Protein AF-U7QKH2-F1 (afdb_monomer_lite)

Organism: NCBI:txid1348334

Sequence (96 aa):
MQANSIGNTFLEIAQSPSPVTYMTPQNDDEIAVQLEEGEFFFSGILKRTVDNNFIGEDEQVRVIYDRDTSRVVVINKVKGDEFYNYFFSEVDEGYL

Secondary structure (DSSP, 8-state):
--------HHHHHTTSPPPEEEEEEEETTEEEEEEEETTEEEEEEEEE-STTEEEEE-SSEEEEEETTTTEEEEEETTT--EEEEEE--SS-----

Radius of gyration: 15.37 Å; chains: 1; bounding box: 27×36×57 Å

Structure (mmCIF, N/CA/C/O backbone):
data_AF-U7QKH2-F1
#
_entry.id   AF-U7QKH2-F1
#
loop_
_atom_site.group_PDB
_atom_site.id
_atom_site.type_symbol
_atom_site.label_atom_id
_atom_site.label_alt_id
_atom_site.label_comp_id
_atom_site.label_asym_id
_atom_site.label_entity_id
_atom_site.label_seq_id
_atom_site.pdbx_PDB_ins_code
_atom_site.Cartn_x
_atom_site.Cartn_y
_atom_site.Cartn_z
_atom_site.occupancy
_atom_site.B_iso_or_equiv
_atom_site.auth_seq_id
_atom_site.auth_comp_id
_atom_site.auth_asym_id
_atom_site.auth_atom_id
_atom_site.pdbx_PDB_model_num
ATOM 1 N N . MET A 1 1 ? -4.519 12.390 43.265 1.00 41.03 1 MET A N 1
ATOM 2 C CA . MET A 1 1 ? -4.642 12.802 41.852 1.00 41.03 1 MET A CA 1
ATOM 3 C C . MET A 1 1 ? -4.320 11.578 41.013 1.00 41.03 1 MET A C 1
ATOM 5 O O . MET A 1 1 ? -3.239 11.032 41.176 1.00 41.03 1 MET A O 1
ATOM 9 N N . GLN A 1 2 ? -5.303 11.059 40.279 1.00 37.34 2 GLN A N 1
ATOM 10 C CA . GLN A 1 2 ? -5.180 9.840 39.474 1.00 37.34 2 GLN A CA 1
ATOM 11 C C . GLN A 1 2 ? -4.527 10.218 38.137 1.00 37.34 2 GLN A C 1
ATOM 13 O O . GLN A 1 2 ? -4.949 11.189 37.513 1.00 37.34 2 GLN A O 1
ATOM 18 N N . ALA A 1 3 ? -3.471 9.508 37.740 1.00 37.81 3 ALA A N 1
ATOM 19 C CA . ALA A 1 3 ? -2.880 9.656 36.416 1.00 37.81 3 ALA A CA 1
ATOM 20 C C . ALA A 1 3 ? -3.804 8.969 35.404 1.00 37.81 3 ALA A C 1
ATOM 22 O O . ALA A 1 3 ? -4.075 7.776 35.532 1.00 37.81 3 ALA A O 1
ATOM 23 N N . ASN A 1 4 ? -4.300 9.723 34.425 1.00 42.62 4 ASN A N 1
ATOM 24 C CA . ASN A 1 4 ? -5.008 9.153 33.287 1.00 42.62 4 ASN A CA 1
ATOM 25 C C . ASN A 1 4 ? -4.017 8.281 32.510 1.00 42.62 4 ASN A C 1
ATOM 27 O O . ASN A 1 4 ? -3.057 8.787 31.930 1.00 42.62 4 ASN A O 1
ATOM 31 N N . SER A 1 5 ? -4.228 6.967 32.555 1.00 45.59 5 SER A N 1
ATOM 32 C CA . SER A 1 5 ? -3.495 6.007 31.737 1.00 45.59 5 SER A CA 1
ATOM 33 C C . SER A 1 5 ? -3.844 6.265 30.273 1.00 45.59 5 SER A C 1
ATOM 35 O O . SER A 1 5 ? -4.978 6.025 29.862 1.00 45.59 5 SER A O 1
ATOM 37 N N . ILE A 1 6 ? -2.888 6.759 29.483 1.00 52.53 6 ILE A N 1
ATOM 38 C CA . ILE A 1 6 ? -2.966 6.734 28.014 1.00 52.53 6 ILE A CA 1
ATOM 39 C C . ILE A 1 6 ? -2.602 5.304 27.602 1.00 52.53 6 ILE A C 1
ATOM 41 O O . ILE A 1 6 ? -1.508 5.019 27.123 1.00 52.53 6 ILE A O 1
ATOM 45 N N . GLY A 1 7 ? -3.481 4.371 27.954 1.00 44.72 7 GLY A N 1
ATOM 46 C CA . GLY A 1 7 ? -3.303 2.956 27.695 1.00 44.72 7 GLY A CA 1
ATOM 47 C C . GLY A 1 7 ? -3.845 2.603 26.319 1.00 44.72 7 GLY A C 1
ATOM 48 O O . GLY A 1 7 ? -5.052 2.629 26.119 1.00 44.72 7 GLY A O 1
ATOM 49 N N . ASN A 1 8 ? -2.936 2.165 25.449 1.00 47.12 8 ASN A N 1
ATOM 50 C CA . ASN A 1 8 ? -3.141 1.026 24.547 1.00 47.12 8 ASN A CA 1
ATOM 51 C C . ASN A 1 8 ? -3.660 1.241 23.119 1.00 47.12 8 ASN A C 1
ATOM 53 O O . ASN A 1 8 ? -4.006 0.244 22.498 1.00 47.12 8 ASN A O 1
ATOM 57 N N . THR A 1 9 ? -3.582 2.429 22.513 1.00 48.66 9 THR A N 1
ATOM 58 C CA . THR A 1 9 ? -3.848 2.522 21.058 1.00 48.66 9 THR A CA 1
ATOM 59 C C . THR A 1 9 ? -2.890 1.626 20.254 1.00 48.66 9 THR A C 1
ATOM 61 O O . THR A 1 9 ? -3.312 0.898 19.366 1.00 48.66 9 THR A O 1
ATOM 64 N N . PHE A 1 10 ? -1.606 1.583 20.633 1.00 43.44 10 PHE A N 1
ATOM 65 C CA . PHE A 1 10 ? -0.591 0.752 19.967 1.00 43.44 10 PHE A CA 1
ATOM 66 C C . PHE A 1 10 ? -0.765 -0.761 20.183 1.00 43.44 10 PHE A C 1
ATOM 68 O O . PHE A 1 10 ? -0.348 -1.543 19.332 1.00 43.44 10 PHE A O 1
ATOM 75 N N . LEU A 1 11 ? -1.343 -1.190 21.314 1.00 35.50 11 LEU A N 1
ATOM 76 C CA . LEU A 1 11 ? -1.502 -2.618 21.623 1.00 35.50 11 LEU A CA 1
ATOM 77 C C . LEU A 1 11 ? -2.725 -3.229 20.920 1.00 35.50 11 LEU A C 1
ATOM 79 O O . LEU A 1 11 ? -2.693 -4.410 20.590 1.00 35.50 11 LEU A O 1
ATOM 83 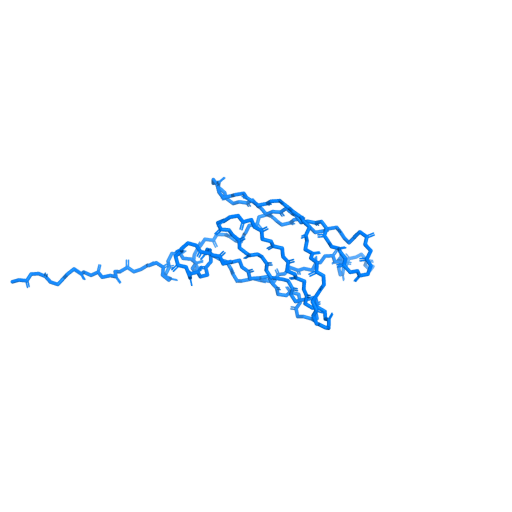N N . GLU A 1 12 ? -3.774 -2.434 20.682 1.00 44.78 12 GLU A N 1
ATOM 84 C CA . GLU A 1 12 ? -4.968 -2.856 19.935 1.00 44.78 12 GLU A CA 1
ATOM 85 C C . GLU A 1 12 ? -4.676 -3.068 18.442 1.00 44.78 12 GLU A C 1
ATOM 87 O O . GLU A 1 12 ? -5.112 -4.069 17.880 1.00 44.78 12 GLU A O 1
ATOM 92 N N . ILE A 1 13 ? -3.864 -2.202 17.819 1.00 49.28 13 ILE A N 1
ATOM 93 C CA . ILE A 1 13 ? -3.496 -2.310 16.391 1.00 49.28 13 ILE A CA 1
ATOM 94 C C . ILE A 1 13 ? -2.688 -3.587 16.101 1.00 49.28 13 ILE A C 1
ATOM 96 O O . ILE A 1 13 ? -2.822 -4.196 15.047 1.00 49.28 13 ILE A O 1
ATOM 100 N N . ALA A 1 14 ? -1.861 -4.035 17.050 1.00 48.56 14 ALA A N 1
ATOM 101 C CA . ALA A 1 14 ? -1.079 -5.263 16.899 1.00 48.56 14 ALA A CA 1
ATOM 102 C C . ALA A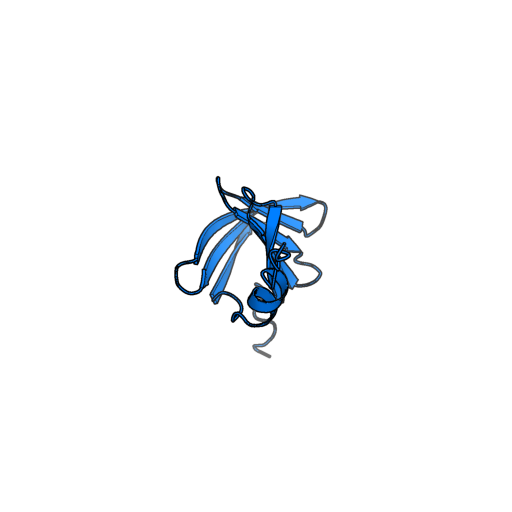 1 14 ? -1.925 -6.552 16.984 1.00 48.56 14 ALA A C 1
ATOM 104 O O . ALA A 1 14 ? -1.398 -7.633 16.719 1.00 48.56 14 ALA A O 1
ATOM 105 N N . GLN A 1 15 ? -3.201 -6.461 17.384 1.00 50.34 15 GLN A N 1
ATOM 106 C CA . GLN A 1 15 ? -4.114 -7.605 17.500 1.00 50.34 15 GLN A CA 1
ATOM 107 C C . GLN A 1 15 ? -5.320 -7.550 16.553 1.00 50.34 15 GLN A C 1
ATOM 109 O O . GLN A 1 15 ? -6.092 -8.513 16.529 1.00 50.34 15 GLN A O 1
ATOM 114 N N . SER A 1 16 ? -5.500 -6.482 15.769 1.00 59.91 16 SER A N 1
ATOM 115 C CA . SER A 1 16 ? -6.535 -6.457 14.736 1.00 59.91 16 SER A CA 1
ATOM 116 C C . SER A 1 16 ? -6.111 -7.310 13.531 1.00 59.91 16 SER A C 1
ATOM 118 O O . SER A 1 16 ? -4.929 -7.353 13.173 1.00 59.91 16 SER A O 1
ATOM 120 N N . PRO A 1 17 ? -7.046 -8.048 12.907 1.00 70.06 17 PRO A N 1
ATOM 121 C CA . PRO A 1 17 ? -6.757 -8.732 11.656 1.00 70.06 17 PRO A CA 1
ATOM 122 C C . PRO A 1 17 ? -6.335 -7.708 10.594 1.00 70.06 17 PRO A C 1
ATOM 124 O O . PRO A 1 17 ? -6.844 -6.589 10.559 1.00 70.06 17 PRO A O 1
ATOM 127 N N . SER A 1 18 ? -5.403 -8.085 9.716 1.00 84.31 18 SER A N 1
ATOM 128 C CA . SER A 1 18 ? -5.075 -7.247 8.561 1.00 84.31 18 SER A CA 1
ATOM 129 C C . SER A 1 18 ? -6.318 -7.068 7.676 1.00 84.31 18 SER A C 1
ATOM 131 O O . SER A 1 18 ? -7.083 -8.027 7.528 1.00 84.31 18 SER A O 1
ATOM 133 N N . PRO A 1 19 ? -6.519 -5.888 7.060 1.00 90.69 19 PRO A N 1
ATOM 134 C CA . PRO A 1 19 ? -7.648 -5.664 6.170 1.00 90.69 19 PRO A CA 1
ATOM 135 C C . PRO A 1 19 ? -7.660 -6.649 5.005 1.00 90.69 19 PRO A C 1
ATOM 137 O O . PRO A 1 19 ? -6.610 -6.982 4.441 1.00 90.69 19 PRO A O 1
ATOM 140 N N . VAL A 1 20 ? -8.858 -7.047 4.575 1.00 92.81 20 VAL A N 1
ATOM 141 C CA . VAL A 1 20 ? -9.024 -7.691 3.271 1.00 92.81 20 VAL A CA 1
ATOM 142 C C . VAL A 1 20 ? -8.577 -6.681 2.223 1.00 92.81 20 VAL A C 1
ATOM 144 O O . VAL A 1 20 ? -9.108 -5.575 2.151 1.00 92.81 20 VAL A O 1
ATOM 147 N N . THR A 1 21 ? -7.554 -7.048 1.456 1.00 94.50 21 THR A N 1
ATOM 148 C CA . THR A 1 21 ? -6.867 -6.142 0.535 1.00 94.50 21 THR A CA 1
ATOM 149 C C . THR A 1 21 ? -6.984 -6.673 -0.883 1.00 94.50 21 THR A C 1
ATOM 151 O O . THR A 1 21 ? -6.670 -7.833 -1.143 1.00 94.50 21 THR A O 1
ATOM 154 N N . TYR A 1 22 ? -7.390 -5.805 -1.804 1.00 95.31 22 TYR A N 1
ATOM 155 C CA . TYR A 1 22 ? -7.325 -6.047 -3.239 1.00 95.31 22 TYR A CA 1
ATOM 156 C C . TYR A 1 22 ? -6.476 -4.952 -3.873 1.00 95.31 22 TYR A C 1
ATOM 158 O O . TYR A 1 22 ? -6.752 -3.769 -3.678 1.00 95.31 22 TYR A O 1
ATOM 166 N N . MET A 1 23 ? -5.462 -5.340 -4.645 1.00 96.00 23 MET A N 1
ATOM 167 C CA . MET A 1 23 ? -4.690 -4.427 -5.486 1.00 96.00 23 MET A CA 1
ATOM 168 C C . MET A 1 23 ? -4.704 -4.937 -6.918 1.00 96.00 23 MET A C 1
ATOM 170 O O . MET A 1 23 ? -4.527 -6.125 -7.173 1.00 96.00 23 MET A O 1
ATOM 174 N N . THR A 1 24 ? -4.954 -4.045 -7.865 1.00 95.62 24 THR A N 1
ATOM 175 C CA . THR A 1 24 ? -4.957 -4.366 -9.291 1.00 95.62 24 THR A CA 1
ATOM 176 C C . THR A 1 24 ? -4.114 -3.328 -10.021 1.00 95.62 24 THR A C 1
ATOM 178 O O . THR A 1 24 ? -4.568 -2.184 -10.165 1.00 95.62 24 THR A O 1
ATOM 181 N N . PRO A 1 25 ? -2.908 -3.695 -10.495 1.00 95.62 25 PRO A N 1
ATOM 182 C CA . PRO A 1 25 ? -2.097 -2.825 -11.338 1.00 95.62 25 PRO A CA 1
ATOM 183 C C . PRO A 1 25 ? -2.904 -2.349 -12.549 1.00 95.62 25 PRO A C 1
ATOM 185 O O . PRO A 1 25 ? -3.512 -3.156 -13.252 1.00 95.62 25 PRO A O 1
ATOM 188 N N . GLN A 1 26 ? -2.944 -1.037 -12.773 1.00 96.25 26 GLN A N 1
ATOM 189 C CA . GLN A 1 26 ? -3.629 -0.432 -13.923 1.00 96.25 26 GLN A CA 1
ATOM 190 C C . GLN A 1 26 ? -2.631 -0.087 -15.032 1.00 96.25 26 GLN A C 1
ATOM 192 O O . GLN A 1 26 ? -2.919 -0.248 -16.216 1.00 96.25 26 GLN A O 1
ATOM 197 N N . ASN A 1 27 ? -1.454 0.393 -14.635 1.00 95.06 27 ASN A N 1
ATOM 198 C CA . ASN A 1 27 ? -0.295 0.668 -15.478 1.00 95.06 27 ASN A CA 1
ATOM 199 C C . ASN A 1 27 ? 0.972 0.703 -14.597 1.00 95.06 27 ASN A C 1
ATOM 201 O O . ASN A 1 27 ? 0.904 0.407 -13.402 1.00 95.06 27 ASN A O 1
ATOM 205 N N . ASP A 1 28 ? 2.122 1.058 -15.174 1.00 94.06 28 ASP A N 1
ATOM 206 C CA . ASP A 1 28 ? 3.409 1.077 -14.460 1.00 94.06 28 ASP A CA 1
ATOM 207 C C . ASP A 1 28 ? 3.430 2.025 -13.250 1.00 94.06 28 ASP A C 1
ATOM 209 O O . ASP A 1 28 ? 4.195 1.795 -12.308 1.00 94.06 28 ASP A O 1
ATOM 213 N N . ASP A 1 29 ? 2.577 3.053 -13.256 1.00 97.38 29 ASP A N 1
ATOM 214 C CA . ASP A 1 29 ? 2.571 4.130 -12.270 1.00 97.38 29 ASP A CA 1
ATOM 215 C C . ASP A 1 29 ? 1.291 4.186 -11.416 1.00 97.38 29 ASP A C 1
ATOM 217 O O . ASP A 1 29 ? 1.196 5.017 -10.511 1.00 97.38 29 ASP A O 1
ATOM 221 N N . GLU A 1 30 ? 0.315 3.305 -11.651 1.00 97.75 30 GLU A N 1
ATOM 222 C CA . GLU A 1 30 ? -0.977 3.328 -10.958 1.00 97.75 30 GLU A CA 1
ATOM 223 C C . GLU A 1 30 ? -1.475 1.932 -10.569 1.00 97.75 30 GLU A C 1
ATOM 225 O O . GLU A 1 30 ? -1.488 0.994 -11.372 1.00 97.75 30 GLU A O 1
ATOM 230 N N . ILE A 1 31 ? -1.969 1.822 -9.335 1.00 97.81 31 ILE A N 1
ATOM 231 C CA . ILE A 1 31 ? -2.586 0.614 -8.774 1.00 97.81 31 ILE A CA 1
ATOM 232 C C . ILE A 1 31 ? -3.957 0.991 -8.221 1.00 97.81 31 ILE A C 1
ATOM 234 O O . ILE A 1 31 ? -4.065 1.881 -7.379 1.00 97.81 31 ILE A O 1
ATOM 238 N N . ALA A 1 32 ? -5.011 0.305 -8.654 1.00 97.88 32 ALA A N 1
ATOM 239 C CA . ALA A 1 32 ? -6.305 0.403 -7.989 1.00 97.88 32 ALA A CA 1
ATOM 240 C C . ALA A 1 32 ? -6.273 -0.429 -6.704 1.00 97.88 32 ALA A C 1
ATOM 242 O O . ALA A 1 32 ? -5.842 -1.580 -6.743 1.00 97.88 32 ALA A O 1
ATOM 243 N N . VAL A 1 33 ? -6.722 0.137 -5.583 1.00 97.06 33 VAL A N 1
ATOM 244 C CA . VAL A 1 33 ? -6.701 -0.524 -4.274 1.00 97.06 33 VAL A CA 1
ATOM 245 C C . VAL A 1 33 ? -8.058 -0.454 -3.580 1.00 97.06 33 VAL A C 1
ATOM 247 O O . VAL A 1 33 ? -8.768 0.551 -3.672 1.00 97.06 33 VAL A O 1
ATOM 250 N N . GLN A 1 34 ? -8.380 -1.512 -2.842 1.00 96.62 34 GLN A N 1
ATOM 251 C CA . GLN A 1 34 ? -9.466 -1.569 -1.873 1.00 96.62 34 GLN A CA 1
ATOM 252 C C . GLN A 1 34 ? -8.971 -2.251 -0.590 1.00 96.62 34 GLN A C 1
ATOM 254 O O . GLN A 1 34 ? -8.320 -3.292 -0.665 1.00 96.62 34 GLN A O 1
ATOM 259 N N . LEU A 1 35 ? -9.281 -1.663 0.567 1.00 95.00 35 LEU A N 1
ATOM 260 C CA . LEU A 1 35 ? -9.022 -2.222 1.894 1.00 95.00 35 LEU A CA 1
ATOM 261 C C . LEU A 1 35 ? -10.308 -2.212 2.721 1.00 95.00 35 LEU A C 1
ATOM 263 O O . LEU A 1 35 ? -10.980 -1.181 2.778 1.00 95.00 35 LEU A O 1
ATOM 267 N N . GLU A 1 36 ? -10.610 -3.320 3.392 1.00 93.19 36 GLU A N 1
ATOM 268 C CA . GLU A 1 36 ? -11.806 -3.463 4.229 1.00 93.19 36 GLU A CA 1
ATOM 269 C C . GLU A 1 36 ? -11.503 -4.231 5.527 1.00 93.19 36 GLU A C 1
ATOM 271 O O . GLU A 1 36 ? -10.928 -5.322 5.496 1.00 93.19 36 GLU A O 1
ATOM 276 N N . GLU A 1 37 ? -11.891 -3.665 6.674 1.00 89.06 37 GLU A N 1
ATOM 277 C CA . GLU A 1 37 ? -11.801 -4.301 7.996 1.00 89.06 37 GLU A CA 1
ATOM 278 C C . GLU A 1 37 ? -12.887 -3.744 8.928 1.00 89.06 37 GLU A C 1
ATOM 280 O O . GLU A 1 37 ? -12.835 -2.586 9.336 1.00 89.06 37 GLU A O 1
ATOM 285 N N . GLY A 1 38 ? -13.905 -4.542 9.257 1.00 87.31 38 GLY A N 1
ATOM 286 C CA . GLY A 1 38 ? -15.011 -4.072 10.097 1.00 87.31 38 GLY A CA 1
ATOM 287 C C . GLY A 1 38 ? -15.736 -2.866 9.480 1.00 87.31 38 GLY A C 1
ATOM 288 O O . GLY A 1 38 ? -16.349 -2.987 8.425 1.00 87.31 38 GLY A O 1
ATOM 289 N N . GLU A 1 39 ? -15.687 -1.709 10.150 1.00 86.19 39 GLU A N 1
ATOM 290 C CA . GLU A 1 39 ? -16.239 -0.438 9.641 1.00 86.19 39 GLU A CA 1
ATOM 291 C C . GLU A 1 39 ? -15.216 0.397 8.848 1.00 86.19 39 GLU A C 1
ATOM 293 O O . GLU A 1 39 ? -15.578 1.408 8.241 1.00 86.19 39 GLU A O 1
ATOM 298 N N . PHE A 1 40 ? -13.938 0.007 8.852 1.00 87.69 40 PHE A N 1
ATOM 299 C CA . PHE A 1 40 ? -12.904 0.669 8.069 1.00 87.69 40 PHE A CA 1
ATOM 300 C C . PHE A 1 40 ? -13.011 0.265 6.597 1.00 87.69 40 PHE A C 1
ATOM 302 O O . PHE A 1 40 ? -13.011 -0.919 6.255 1.00 87.69 40 PHE A O 1
ATOM 309 N N . PHE A 1 41 ? -13.042 1.268 5.721 1.00 91.75 41 PHE A N 1
ATOM 310 C CA . PHE A 1 41 ? -13.039 1.085 4.277 1.00 91.75 41 PHE A CA 1
ATOM 311 C C . PHE A 1 41 ? -12.199 2.166 3.600 1.00 91.75 41 PHE A C 1
ATOM 313 O O . PHE A 1 41 ? -12.365 3.356 3.872 1.00 91.75 41 PHE A O 1
ATOM 320 N N . PHE A 1 42 ? -11.342 1.750 2.672 1.00 94.50 42 PHE A N 1
ATOM 321 C CA . PHE A 1 42 ? -10.635 2.640 1.758 1.00 94.50 42 PHE A CA 1
ATOM 322 C C . PHE A 1 42 ? -10.691 2.076 0.342 1.00 94.50 42 PHE A C 1
ATOM 324 O O . PHE A 1 42 ? -10.457 0.888 0.127 1.00 94.50 42 PHE A O 1
ATOM 331 N N . SER A 1 43 ? -10.931 2.939 -0.643 1.00 96.81 43 SER A N 1
ATOM 332 C CA . SER A 1 43 ? -10.801 2.591 -2.057 1.00 96.81 43 SER A CA 1
ATOM 333 C C . SER A 1 43 ? -10.238 3.764 -2.843 1.00 96.81 43 SER A C 1
ATOM 335 O O . SER A 1 43 ? -10.719 4.887 -2.686 1.00 96.81 43 SER A O 1
ATOM 337 N N . GLY A 1 44 ? -9.273 3.519 -3.725 1.00 97.12 44 GLY A N 1
ATOM 338 C CA . GLY A 1 44 ? -8.663 4.590 -4.505 1.00 97.12 44 GLY A CA 1
ATOM 339 C C . GLY A 1 44 ? -7.613 4.111 -5.496 1.00 97.12 44 GLY A C 1
ATOM 340 O O . GLY A 1 44 ? -7.453 2.916 -5.732 1.00 97.12 44 GLY A O 1
ATOM 341 N N . ILE A 1 45 ? -6.894 5.072 -6.075 1.00 98.12 45 ILE A N 1
ATOM 342 C CA . ILE A 1 45 ? -5.734 4.819 -6.933 1.00 98.12 45 ILE A CA 1
ATOM 343 C C . ILE A 1 45 ? -4.474 5.192 -6.156 1.00 98.12 45 ILE A C 1
ATOM 345 O O . ILE A 1 45 ? -4.318 6.345 -5.745 1.00 98.12 45 ILE A O 1
ATOM 349 N N . LEU A 1 46 ? -3.575 4.228 -5.973 1.00 98.31 46 LEU A N 1
ATOM 350 C CA . LEU A 1 46 ? -2.215 4.486 -5.526 1.00 98.31 46 LEU A CA 1
ATOM 351 C C . LEU A 1 46 ? -1.391 4.929 -6.732 1.00 98.31 46 LEU A C 1
ATOM 353 O O . LEU A 1 46 ? -1.356 4.237 -7.749 1.00 98.31 46 LEU A O 1
ATOM 357 N N . LYS A 1 47 ? -0.720 6.071 -6.612 1.00 98.50 47 LYS A N 1
ATOM 358 C CA . LYS A 1 47 ? 0.168 6.613 -7.641 1.00 98.50 47 LYS A CA 1
ATOM 359 C C . LYS A 1 47 ? 1.613 6.397 -7.249 1.00 98.50 47 LYS A C 1
ATOM 361 O O . LYS A 1 47 ? 1.980 6.625 -6.094 1.00 9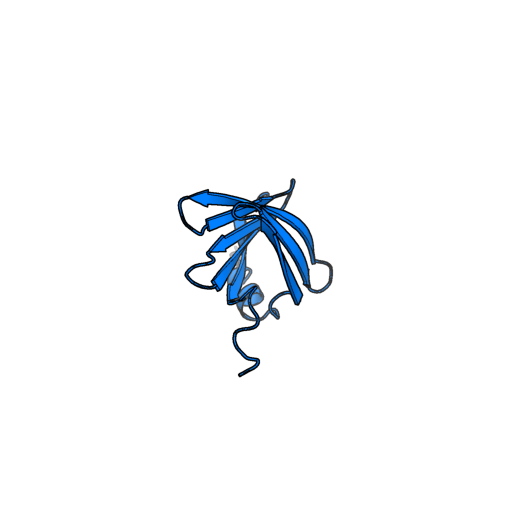8.50 47 LYS A O 1
ATOM 366 N N . ARG A 1 48 ? 2.434 5.999 -8.212 1.00 97.88 48 ARG A N 1
ATOM 367 C CA . ARG A 1 48 ? 3.871 5.854 -8.025 1.00 97.88 48 ARG A CA 1
ATOM 368 C C . ARG A 1 48 ? 4.492 7.192 -7.662 1.00 97.88 48 ARG A C 1
ATOM 370 O O . ARG A 1 48 ? 4.110 8.242 -8.177 1.00 97.88 48 ARG A O 1
ATOM 377 N N . THR A 1 49 ? 5.455 7.137 -6.759 1.00 95.38 49 THR A N 1
ATOM 378 C CA . THR A 1 49 ? 6.207 8.298 -6.298 1.00 95.38 49 THR A CA 1
ATOM 379 C C . THR A 1 49 ? 7.667 8.161 -6.707 1.00 95.38 49 THR A C 1
ATOM 381 O O . THR A 1 49 ? 8.037 8.586 -7.797 1.00 95.38 49 THR A O 1
ATOM 384 N N . VAL A 1 50 ? 8.493 7.548 -5.863 1.00 91.50 50 VAL A N 1
ATOM 385 C CA . VAL A 1 50 ? 9.901 7.253 -6.134 1.00 91.50 50 VAL A CA 1
ATOM 386 C C . VAL A 1 50 ? 10.098 5.744 -6.063 1.00 91.50 50 VAL A C 1
ATOM 388 O O . VAL A 1 50 ? 9.562 5.083 -5.170 1.00 91.50 50 VAL A O 1
ATOM 391 N N . ASP A 1 51 ? 10.861 5.210 -7.014 1.00 91.69 51 ASP A N 1
ATOM 392 C CA . ASP A 1 51 ? 11.117 3.779 -7.157 1.00 91.69 51 ASP A CA 1
ATOM 393 C C . ASP A 1 51 ? 9.803 2.979 -7.224 1.00 91.69 51 ASP A C 1
ATOM 395 O O . ASP A 1 51 ? 8.908 3.295 -8.009 1.00 91.69 51 ASP A O 1
ATOM 399 N N . ASN A 1 52 ? 9.663 1.946 -6.401 1.00 93.81 52 ASN A N 1
ATOM 400 C CA . ASN A 1 52 ? 8.492 1.077 -6.335 1.00 93.81 52 ASN A CA 1
ATOM 401 C C . ASN A 1 52 ? 7.527 1.447 -5.196 1.00 93.81 52 ASN A C 1
ATOM 403 O O . ASN A 1 52 ? 6.744 0.611 -4.750 1.00 93.81 52 ASN A O 1
ATOM 407 N N . ASN A 1 53 ? 7.544 2.712 -4.758 1.00 97.25 53 ASN A N 1
ATOM 408 C CA . ASN A 1 53 ? 6.620 3.229 -3.750 1.00 97.25 53 ASN A CA 1
ATOM 409 C C . ASN A 1 53 ? 5.392 3.880 -4.387 1.00 97.25 53 ASN A C 1
ATOM 411 O O . ASN A 1 53 ? 5.506 4.817 -5.184 1.00 97.25 53 ASN A O 1
ATOM 415 N N . PHE A 1 54 ? 4.215 3.452 -3.948 1.00 98.31 54 PHE A N 1
ATOM 416 C CA . PHE A 1 54 ? 2.919 3.940 -4.393 1.00 98.31 54 PHE A CA 1
ATOM 417 C C . PHE A 1 54 ? 2.149 4.535 -3.218 1.00 98.31 54 PHE A C 1
ATOM 419 O O . PHE A 1 54 ? 2.138 3.975 -2.123 1.00 98.31 54 PHE A O 1
ATOM 426 N N . ILE A 1 55 ? 1.503 5.679 -3.436 1.00 98.12 55 ILE A N 1
ATOM 427 C CA . ILE A 1 55 ? 0.739 6.381 -2.403 1.00 98.12 55 ILE A CA 1
ATOM 428 C C . ILE A 1 55 ? -0.633 6.763 -2.945 1.00 98.12 55 ILE A C 1
ATOM 430 O O . ILE A 1 55 ? -0.753 7.308 -4.042 1.00 98.12 55 ILE A O 1
ATOM 434 N N . GLY A 1 56 ? -1.668 6.512 -2.152 1.00 97.75 56 GLY A N 1
ATOM 435 C CA . GLY A 1 56 ? -3.019 7.015 -2.375 1.00 97.75 56 GLY A CA 1
ATOM 436 C C . GLY A 1 56 ? -3.593 7.519 -1.063 1.00 97.75 56 GLY A C 1
ATOM 437 O O . GLY A 1 56 ? -3.272 7.007 0.007 1.00 97.75 56 GLY A O 1
ATOM 438 N N . GLU A 1 57 ? -4.410 8.560 -1.122 1.00 96.88 57 GLU A N 1
ATOM 439 C CA . GLU A 1 57 ? -4.978 9.161 0.078 1.00 96.88 57 GLU A CA 1
ATOM 440 C C . GLU A 1 57 ? -6.335 9.801 -0.190 1.00 96.88 57 GLU A C 1
ATOM 442 O O . GLU A 1 57 ? -6.627 10.225 -1.309 1.00 96.88 57 GLU A O 1
ATOM 447 N N . ASP A 1 58 ? -7.131 9.897 0.869 1.00 93.00 58 ASP A N 1
ATOM 448 C CA . ASP A 1 58 ? -8.331 10.721 0.947 1.00 93.00 58 ASP A CA 1
ATOM 449 C C . ASP A 1 58 ? -8.177 11.770 2.071 1.00 93.00 58 ASP A C 1
ATOM 451 O O . ASP A 1 58 ? -7.060 12.117 2.485 1.00 93.00 58 ASP A O 1
ATOM 455 N N . GLU A 1 59 ? -9.285 12.343 2.545 1.00 90.94 59 GLU A N 1
ATOM 456 C CA . GLU A 1 59 ? -9.269 13.346 3.615 1.00 90.94 59 GLU A CA 1
ATOM 457 C C . GLU A 1 59 ? -8.775 12.794 4.965 1.00 90.94 59 GLU A C 1
ATOM 459 O O . GLU A 1 59 ? -8.207 13.548 5.758 1.00 90.94 59 GLU A O 1
ATOM 464 N N . GLN A 1 60 ? -8.944 11.497 5.231 1.00 89.75 60 GLN A N 1
ATOM 465 C CA . GLN A 1 60 ? -8.711 10.877 6.539 1.00 89.75 60 GLN A CA 1
ATOM 466 C C . GLN A 1 60 ? -7.594 9.832 6.537 1.00 89.75 60 GLN A C 1
ATOM 468 O O . GLN A 1 60 ? -6.978 9.608 7.581 1.00 89.75 60 GLN A O 1
ATOM 473 N N . VAL A 1 61 ? -7.309 9.208 5.398 1.00 93.44 61 VAL A N 1
ATOM 474 C CA . VAL A 1 61 ? -6.437 8.036 5.289 1.00 93.44 61 VAL A CA 1
ATOM 475 C C . VAL A 1 61 ? -5.368 8.259 4.227 1.00 93.44 61 VAL A C 1
ATOM 477 O O . VAL A 1 61 ? -5.629 8.812 3.160 1.00 93.44 61 VAL A O 1
ATOM 480 N N . ARG A 1 62 ? -4.149 7.800 4.513 1.00 96.25 62 ARG A N 1
ATOM 481 C CA . ARG A 1 62 ? -3.081 7.613 3.527 1.00 96.25 62 ARG A CA 1
ATOM 482 C C . ARG A 1 62 ? -2.677 6.148 3.499 1.00 96.25 62 ARG A C 1
ATOM 484 O O . ARG A 1 62 ? -2.334 5.592 4.535 1.00 96.25 62 ARG A O 1
ATOM 491 N N . VAL A 1 63 ? -2.658 5.564 2.312 1.00 97.12 63 VAL A N 1
ATOM 492 C CA . VAL A 1 63 ? -2.145 4.223 2.043 1.00 97.12 63 VAL A CA 1
ATOM 493 C C . VAL A 1 63 ? -0.818 4.355 1.310 1.00 97.12 63 VAL A C 1
ATOM 495 O O . VAL A 1 63 ? -0.717 5.084 0.323 1.00 97.12 63 VAL A O 1
ATOM 498 N N . ILE A 1 64 ? 0.194 3.659 1.811 1.00 96.81 64 ILE A N 1
ATOM 499 C CA . ILE A 1 64 ? 1.528 3.559 1.226 1.00 96.81 64 ILE A CA 1
ATOM 500 C C . ILE A 1 64 ? 1.770 2.087 0.918 1.00 96.81 64 ILE A C 1
ATOM 502 O O . ILE A 1 64 ? 1.598 1.239 1.793 1.00 96.81 64 ILE A O 1
ATOM 506 N N . TYR A 1 65 ? 2.175 1.797 -0.311 1.00 97.44 65 TYR A N 1
ATOM 507 C CA . TYR A 1 65 ? 2.567 0.468 -0.749 1.00 97.44 65 TYR A CA 1
ATOM 508 C C . TYR A 1 65 ? 3.984 0.510 -1.311 1.00 97.44 65 TYR A C 1
ATOM 510 O O . TYR A 1 65 ? 4.244 1.200 -2.296 1.00 97.44 65 TYR A O 1
ATOM 518 N N . ASP A 1 66 ? 4.890 -0.219 -0.674 1.00 96.25 66 ASP A N 1
ATOM 519 C CA . ASP A 1 66 ? 6.219 -0.498 -1.200 1.00 96.25 66 ASP A CA 1
ATOM 520 C C . ASP A 1 66 ? 6.177 -1.858 -1.900 1.00 96.25 66 ASP A C 1
ATOM 522 O O . ASP A 1 66 ? 6.126 -2.909 -1.253 1.00 96.25 66 ASP A O 1
ATOM 526 N N . ARG A 1 67 ? 6.179 -1.826 -3.234 1.00 94.38 67 ARG A N 1
ATOM 527 C CA . ARG A 1 67 ? 6.098 -3.023 -4.073 1.00 94.38 67 ARG A CA 1
ATOM 528 C C . ARG A 1 67 ? 7.371 -3.878 -3.995 1.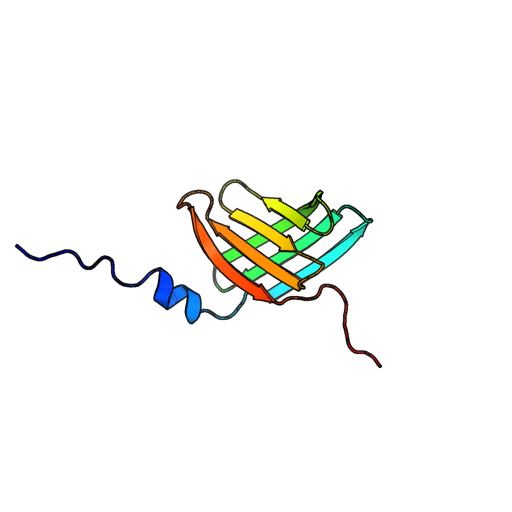00 94.38 67 ARG A C 1
ATOM 530 O O . ARG A 1 67 ? 7.271 -5.082 -4.193 1.00 94.38 67 ARG A O 1
ATOM 537 N N . ASP A 1 68 ? 8.536 -3.318 -3.648 1.00 92.94 68 ASP A N 1
ATOM 538 C CA . ASP A 1 68 ? 9.776 -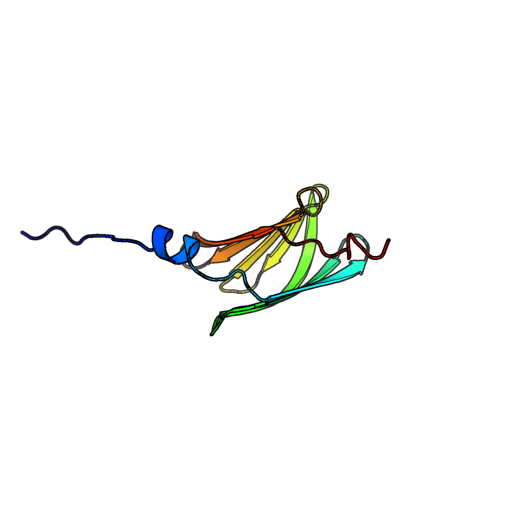4.106 -3.508 1.00 92.94 68 ASP A CA 1
ATOM 539 C C . ASP A 1 68 ? 9.738 -5.009 -2.273 1.00 92.94 68 ASP A C 1
ATOM 541 O O . ASP A 1 68 ? 10.216 -6.143 -2.298 1.00 92.94 68 ASP A O 1
ATOM 545 N N . THR A 1 69 ? 9.169 -4.502 -1.178 1.00 93.94 69 THR A N 1
ATOM 546 C CA . THR A 1 69 ? 9.067 -5.237 0.090 1.00 93.94 69 THR A CA 1
ATOM 547 C C . THR A 1 69 ? 7.693 -5.860 0.316 1.00 93.94 69 THR A C 1
ATOM 549 O O . THR A 1 69 ? 7.479 -6.505 1.343 1.00 93.94 69 THR A O 1
ATOM 552 N N . SER A 1 70 ? 6.766 -5.681 -0.632 1.00 94.69 70 SER A N 1
ATOM 553 C CA . SER A 1 70 ? 5.354 -6.054 -0.500 1.00 94.69 70 SER A CA 1
ATOM 554 C C . SER A 1 70 ? 4.705 -5.465 0.756 1.00 94.69 70 SER A C 1
ATOM 556 O O . SER A 1 70 ? 3.825 -6.075 1.358 1.00 94.69 70 SER A O 1
ATOM 558 N N . ARG A 1 71 ? 5.162 -4.299 1.218 1.00 95.12 71 ARG A N 1
ATOM 559 C CA . ARG A 1 71 ? 4.725 -3.725 2.493 1.00 95.12 71 ARG A CA 1
ATOM 560 C C . ARG A 1 71 ? 3.619 -2.707 2.280 1.00 95.12 71 ARG A C 1
ATOM 562 O O . ARG A 1 71 ? 3.774 -1.772 1.499 1.00 95.12 71 ARG A O 1
ATOM 569 N N . VAL A 1 72 ? 2.541 -2.843 3.047 1.00 95.81 72 VAL A N 1
ATOM 570 C CA . VAL A 1 72 ? 1.434 -1.887 3.104 1.00 95.81 72 VAL A CA 1
ATOM 571 C C . VAL A 1 72 ? 1.436 -1.187 4.457 1.00 95.81 72 VAL A C 1
ATOM 573 O O . VAL A 1 72 ? 1.465 -1.832 5.508 1.00 95.81 72 VAL A O 1
ATOM 576 N N . VAL A 1 73 ? 1.382 0.144 4.427 1.00 94.81 73 VAL A N 1
ATOM 577 C CA . VAL A 1 73 ? 1.218 0.994 5.609 1.00 94.81 73 VAL A CA 1
ATOM 578 C C . VAL A 1 73 ? 0.009 1.895 5.405 1.00 94.81 73 VAL A C 1
ATOM 580 O O . VAL A 1 73 ? -0.098 2.595 4.399 1.00 94.81 73 VAL A O 1
ATOM 583 N N . VAL A 1 74 ? -0.897 1.898 6.377 1.00 94.06 74 VAL A N 1
ATOM 584 C CA . VAL A 1 74 ? -2.093 2.743 6.376 1.00 94.06 74 VAL A CA 1
ATOM 585 C C . VAL A 1 74 ? -1.989 3.718 7.537 1.00 94.06 74 VAL A C 1
ATOM 587 O O . VAL A 1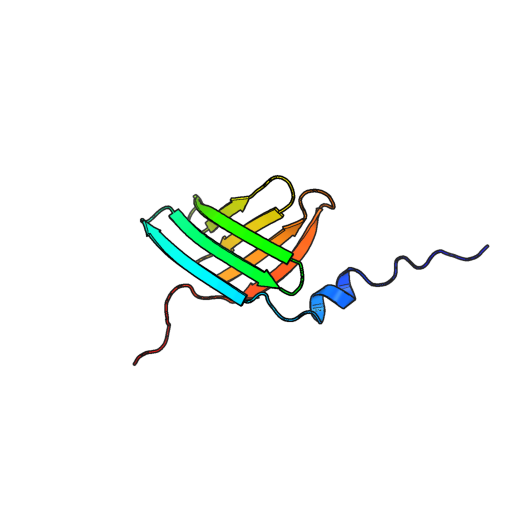 74 ? -1.773 3.303 8.671 1.00 94.06 74 VAL A O 1
ATOM 590 N N . ILE A 1 75 ? -2.148 5.010 7.268 1.00 92.31 75 ILE A N 1
ATOM 591 C CA . ILE A 1 75 ? -1.982 6.094 8.241 1.00 92.31 75 ILE A CA 1
ATOM 592 C C . ILE A 1 75 ? -3.287 6.876 8.362 1.00 92.31 75 ILE A C 1
ATOM 594 O O . ILE A 1 75 ? -3.857 7.303 7.356 1.00 92.31 75 ILE A O 1
ATOM 598 N N . ASN A 1 76 ? -3.719 7.136 9.596 1.00 88.06 76 ASN A N 1
ATOM 599 C CA . ASN A 1 76 ? -4.743 8.127 9.897 1.00 88.06 76 ASN A CA 1
ATOM 600 C C . ASN A 1 76 ? -4.147 9.536 9.778 1.00 88.06 76 ASN A C 1
ATOM 602 O O . ASN A 1 76 ? -3.350 9.957 10.616 1.00 88.06 76 ASN A O 1
ATOM 606 N N . LYS A 1 77 ? -4.565 10.306 8.774 1.00 89.56 77 LYS A N 1
ATOM 607 C CA . LYS A 1 77 ? -4.075 11.672 8.537 1.00 89.56 77 LYS A CA 1
ATOM 608 C C . LYS A 1 77 ? -4.528 12.675 9.601 1.00 89.56 77 LYS A C 1
ATOM 610 O O . LYS A 1 77 ? -3.844 13.669 9.818 1.00 89.56 77 LYS A O 1
ATOM 615 N N . VAL A 1 78 ? -5.664 12.431 10.257 1.00 83.31 78 VAL A N 1
ATOM 616 C CA . VAL A 1 78 ? -6.236 13.332 11.272 1.00 83.31 78 VAL A CA 1
ATOM 617 C C . VAL A 1 78 ? -5.490 13.209 12.599 1.00 83.31 78 VAL A C 1
ATOM 619 O O . VAL A 1 78 ? -5.216 14.216 13.248 1.00 83.31 78 VAL A O 1
ATOM 622 N N . LYS A 1 79 ? -5.166 11.979 13.008 1.00 78.69 79 LYS A N 1
ATOM 623 C CA . LYS A 1 79 ? -4.484 11.693 14.281 1.00 78.69 79 LYS A CA 1
ATOM 624 C C . LYS A 1 79 ? -2.964 11.594 14.145 1.00 78.69 79 LYS A C 1
ATOM 626 O O . LYS A 1 79 ? -2.261 11.837 15.117 1.00 78.69 79 LYS A O 1
ATOM 631 N N . GLY A 1 80 ? -2.466 11.286 12.946 1.00 74.19 80 GLY A N 1
ATOM 632 C CA . GLY A 1 80 ? -1.049 11.027 12.689 1.00 74.19 80 GLY A CA 1
ATOM 633 C C . GLY A 1 80 ? -0.583 9.626 13.100 1.00 74.19 80 GLY A C 1
ATOM 634 O O . GLY A 1 80 ? 0.620 9.384 13.110 1.00 74.19 80 GLY A O 1
ATOM 635 N N . ASP A 1 81 ? -1.508 8.719 13.425 1.00 81.00 81 ASP A N 1
ATOM 636 C CA . ASP A 1 81 ? -1.213 7.357 13.884 1.00 81.00 81 ASP A CA 1
ATOM 637 C C . ASP A 1 81 ? -1.265 6.344 12.723 1.00 81.00 81 ASP A C 1
ATOM 639 O O . ASP A 1 81 ? -2.076 6.482 11.801 1.00 81.00 81 ASP A O 1
ATOM 643 N N . GLU A 1 82 ? -0.431 5.298 12.773 1.00 81.81 82 GLU A N 1
ATOM 644 C CA . GLU A 1 82 ? -0.529 4.143 11.866 1.00 81.81 82 GLU A CA 1
ATOM 645 C C . GLU A 1 82 ? -1.752 3.289 12.238 1.00 81.81 82 GLU A C 1
ATOM 647 O O . GLU A 1 82 ? -1.904 2.889 13.388 1.00 81.81 82 GLU A O 1
ATOM 652 N N . PHE A 1 83 ? -2.620 3.002 11.267 1.00 79.94 83 PHE A N 1
ATOM 653 C CA . PHE A 1 83 ? -3.742 2.075 11.419 1.00 79.94 83 PHE A CA 1
ATOM 654 C C . PHE A 1 83 ? -3.341 0.626 11.159 1.00 79.94 83 PHE A C 1
ATOM 656 O O . PHE A 1 83 ? -3.783 -0.258 11.879 1.00 79.94 83 PHE A O 1
ATOM 663 N N . TYR A 1 84 ? -2.517 0.381 10.137 1.00 88.00 84 TYR A N 1
ATOM 664 C CA . TYR A 1 84 ? -2.125 -0.968 9.732 1.00 88.00 84 TYR A CA 1
ATOM 665 C C . TYR A 1 84 ? -0.704 -0.977 9.174 1.00 88.00 84 TYR A C 1
ATOM 667 O O . TYR A 1 84 ? -0.272 -0.017 8.530 1.00 88.00 84 TYR A O 1
ATOM 675 N N . ASN A 1 85 ? 0.001 -2.088 9.392 1.00 91.94 85 ASN A N 1
ATOM 676 C CA . ASN A 1 85 ? 1.355 -2.319 8.901 1.00 91.94 85 ASN A CA 1
ATOM 677 C C . ASN A 1 85 ? 1.550 -3.822 8.648 1.00 91.94 85 ASN A C 1
ATOM 679 O O . ASN A 1 85 ? 1.659 -4.598 9.596 1.00 91.94 85 ASN A O 1
ATOM 683 N N . TYR A 1 86 ? 1.508 -4.245 7.386 1.00 91.88 86 TYR A N 1
ATOM 684 C CA . TYR A 1 86 ? 1.454 -5.664 7.018 1.00 91.88 86 TYR A CA 1
ATOM 685 C C . TYR A 1 86 ? 2.058 -5.923 5.634 1.00 91.88 86 TYR A C 1
ATOM 687 O O . TYR A 1 86 ? 2.417 -4.990 4.915 1.00 91.88 86 TYR A O 1
ATOM 695 N N . PHE A 1 87 ? 2.188 -7.202 5.277 1.00 91.94 87 PHE A N 1
ATOM 696 C CA . PHE A 1 87 ? 2.678 -7.631 3.970 1.00 91.94 87 PHE A CA 1
ATOM 697 C C . PHE A 1 87 ? 1.522 -8.064 3.065 1.00 91.94 87 PHE A C 1
ATOM 699 O O . PHE A 1 87 ? 0.634 -8.799 3.497 1.00 91.94 87 PHE A O 1
ATOM 706 N N . PHE A 1 88 ? 1.557 -7.621 1.813 1.00 91.31 88 PHE A N 1
ATOM 707 C CA . PHE A 1 88 ? 0.625 -7.977 0.753 1.00 91.31 88 PHE A CA 1
ATOM 708 C C . PHE A 1 88 ? 1.338 -7.910 -0.601 1.00 91.31 88 PHE A C 1
ATOM 710 O O . PHE A 1 88 ? 1.980 -6.907 -0.915 1.00 91.31 88 PHE A O 1
ATOM 717 N N . SER A 1 89 ? 1.189 -8.956 -1.412 1.00 88.50 89 SER A N 1
ATOM 718 C CA . SER A 1 89 ? 1.689 -8.977 -2.786 1.00 88.50 89 SER A CA 1
ATOM 719 C C . SER A 1 89 ? 0.512 -8.871 -3.750 1.00 88.50 89 SER A C 1
ATOM 721 O O . SER A 1 89 ? -0.467 -9.607 -3.637 1.00 88.50 89 SER A O 1
ATOM 723 N N . GLU A 1 90 ? 0.584 -7.917 -4.677 1.00 81.81 90 GLU A N 1
ATOM 724 C CA . GLU A 1 90 ? -0.415 -7.748 -5.742 1.00 81.81 90 GLU A CA 1
ATOM 725 C C . GLU A 1 90 ? -0.252 -8.767 -6.876 1.00 81.81 90 GLU A C 1
ATOM 727 O O . GLU A 1 90 ? -1.127 -8.901 -7.732 1.00 81.81 90 GLU A O 1
ATOM 732 N N . VAL A 1 91 ? 0.880 -9.470 -6.892 1.00 79.62 91 VAL A N 1
ATOM 733 C CA . VAL A 1 91 ? 1.106 -10.615 -7.759 1.00 79.62 91 VAL A CA 1
ATOM 734 C C . VAL A 1 91 ? 0.756 -11.876 -6.983 1.00 79.62 91 VAL A C 1
ATOM 736 O O . VAL A 1 91 ? 1.114 -12.032 -5.818 1.00 79.62 91 VAL A O 1
ATOM 739 N N . ASP A 1 92 ? 0.042 -12.791 -7.631 1.00 65.56 92 ASP A N 1
ATOM 740 C CA . ASP A 1 92 ? -0.078 -14.146 -7.110 1.00 65.56 92 ASP A CA 1
ATOM 741 C C . ASP A 1 92 ? 1.297 -14.814 -7.245 1.00 65.56 92 ASP A C 1
ATOM 743 O O . ASP A 1 92 ? 1.703 -15.233 -8.331 1.00 65.56 92 ASP A O 1
ATOM 747 N N . GLU A 1 93 ? 2.056 -14.845 -6.150 1.00 56.69 93 GLU A N 1
ATOM 748 C CA . GLU A 1 93 ? 3.406 -15.415 -6.105 1.00 56.69 93 GLU A CA 1
ATOM 749 C C . GLU A 1 93 ? 3.407 -16.956 -6.207 1.00 56.69 93 GLU A C 1
ATOM 751 O O . GLU A 1 93 ? 4.469 -17.574 -6.096 1.00 56.69 93 GLU A O 1
ATOM 756 N N . GLY A 1 94 ? 2.254 -17.606 -6.449 1.00 43.41 94 GLY A N 1
ATOM 757 C CA . GLY A 1 94 ? 2.181 -19.061 -6.542 1.00 43.41 94 GLY A CA 1
ATOM 758 C C . GLY A 1 94 ? 0.925 -19.653 -7.187 1.00 43.41 94 GLY A C 1
ATOM 759 O O . GLY A 1 94 ? 0.160 -20.342 -6.516 1.00 43.41 94 GLY A O 1
ATOM 760 N N . TYR A 1 95 ? 0.846 -19.591 -8.520 1.00 38.81 95 TYR A N 1
ATOM 761 C CA . TYR A 1 95 ? 0.515 -20.786 -9.313 1.00 38.81 95 TYR A CA 1
ATOM 762 C C . TYR A 1 95 ? 1.786 -21.225 -10.060 1.00 38.81 95 TYR A C 1
ATOM 764 O O . TYR A 1 95 ? 2.057 -20.780 -11.177 1.00 38.81 95 TYR A O 1
ATOM 772 N N . LEU A 1 96 ? 2.600 -22.052 -9.395 1.00 40.16 96 LEU A N 1
ATOM 773 C CA . LEU A 1 96 ? 3.651 -22.865 -10.023 1.00 40.16 96 LEU A CA 1
ATOM 774 C C . LEU A 1 96 ? 3.102 -24.254 -10.354 1.00 40.16 96 LEU A C 1
ATOM 776 O O . LEU A 1 96 ? 2.365 -24.807 -9.505 1.00 40.16 96 LEU A O 1
#

pLDDT: mean 82.2, std 20.0, range [35.5, 98.5]

Foldseek 3Di:
DDDDPPDDPPPVLVPFDFWPKAWDDPDPFWIWIWTDGDPDIDTDIFGHDPDQWTWDDDPFKIWIARQVQQWIWIAGPVVRDTNHIDHDHNDPPDPD